Protein AF-A0A117M1Q5-F1 (afdb_monomer)

Radius of gyration: 16.06 Å; Cα contacts (8 Å, |Δi|>4): 52; chains: 1; bounding box: 34×32×47 Å

Nearest PDB structures (foldseek):
  4etr-assembly1_A  TM=4.688E-01  e=6.095E-01  Pseudomonas aeruginosa PAO1
  5vl4-assembly1_A  TM=6.513E-01  e=3.967E+00  Thermoplasma acidophilum
  8g3k-assembly1_B  TM=6.417E-01  e=7.124E+00  synthetic construct
  2ah6-assembly1_A  TM=6.243E-01  e=9.546E+00  Halalkalibacterium halodurans C-125

Sequence (113 aa):
MNAIDYALKLEKDGKAYYAKQAECAKDEQLKKLFEMLAEDEQRHYEIIRGFEDRNYRYKGTYTFKTTRNMFSEMLKDEKCFEIDATNLDAYEHAVEMEKESIKLYLDQARLTL

Solvent-accessible surface area (backbone atoms only — not comparable to full-atom values): 6399 Å² total; per-residue (Å²): 130,55,75,64,60,50,50,45,47,50,25,52,52,49,19,54,50,25,45,51,48,22,74,68,41,88,48,72,66,56,17,53,48,23,46,50,52,19,53,49,25,51,49,51,30,53,54,59,58,31,70,79,42,95,80,58,74,86,76,79,78,63,54,76,58,52,54,51,48,50,52,55,51,54,69,68,43,89,68,71,78,83,75,45,74,70,56,50,53,53,52,55,48,53,54,49,54,52,50,52,52,54,51,51,52,54,54,53,56,63,75,76,109

Mean predicted aligned error: 9.51 Å

Structure (mmCIF, N/CA/C/O backbone):
data_AF-A0A117M1Q5-F1
#
_entry.id   AF-A0A117M1Q5-F1
#
loop_
_atom_site.group_PDB
_atom_site.id
_atom_site.type_symbol
_atom_site.label_atom_id
_atom_site.label_alt_id
_atom_site.label_comp_id
_atom_site.label_asym_id
_atom_site.label_entity_id
_atom_site.label_seq_id
_atom_site.pdbx_PDB_ins_code
_atom_site.Cartn_x
_atom_site.Cartn_y
_atom_site.Cartn_z
_atom_site.occupancy
_atom_site.B_iso_or_equiv
_atom_site.auth_seq_id
_atom_site.auth_comp_id
_atom_site.auth_asym_id
_atom_site.auth_atom_id
_atom_site.pdbx_PDB_model_num
ATOM 1 N N . MET A 1 1 ? 11.838 -15.164 -12.707 1.00 60.19 1 MET A N 1
ATOM 2 C CA . MET A 1 1 ? 11.024 -14.051 -12.191 1.00 60.19 1 MET A CA 1
ATOM 3 C C . MET A 1 1 ? 11.816 -12.790 -12.460 1.00 60.19 1 MET A C 1
ATOM 5 O O . MET A 1 1 ? 12.962 -12.730 -12.025 1.00 60.19 1 MET A O 1
ATOM 9 N N . ASN A 1 2 ? 11.296 -11.891 -13.291 1.00 76.31 2 ASN A N 1
ATOM 10 C CA . ASN A 1 2 ? 11.944 -10.607 -13.566 1.00 76.31 2 ASN A CA 1
ATOM 11 C C . ASN A 1 2 ? 11.566 -9.577 -12.473 1.00 76.31 2 ASN A C 1
ATOM 13 O O . ASN A 1 2 ? 10.764 -9.879 -11.586 1.00 76.31 2 ASN A O 1
ATOM 17 N N . ALA A 1 3 ? 12.156 -8.380 -12.509 1.00 74.38 3 ALA A N 1
ATOM 18 C CA . ALA A 1 3 ? 11.893 -7.342 -11.506 1.00 74.38 3 ALA A CA 1
ATOM 19 C C . ALA A 1 3 ? 10.415 -6.893 -11.471 1.00 74.38 3 ALA A C 1
ATOM 21 O O . ALA A 1 3 ? 9.893 -6.615 -10.395 1.00 74.38 3 ALA A O 1
ATOM 22 N N . ILE A 1 4 ? 9.731 -6.888 -12.621 1.00 78.50 4 ILE A N 1
ATOM 23 C CA . ILE A 1 4 ? 8.306 -6.545 -12.735 1.00 78.50 4 ILE A CA 1
ATOM 24 C C . ILE A 1 4 ? 7.434 -7.634 -12.101 1.00 78.50 4 ILE A C 1
ATOM 26 O O . ILE A 1 4 ? 6.581 -7.317 -11.280 1.00 78.50 4 ILE A O 1
ATOM 30 N N . ASP A 1 5 ? 7.691 -8.914 -12.387 1.00 79.88 5 ASP A N 1
ATOM 31 C CA . ASP A 1 5 ? 6.969 -10.043 -11.785 1.00 79.88 5 ASP A CA 1
ATOM 32 C C . ASP A 1 5 ? 7.070 -10.022 -10.252 1.00 79.88 5 ASP A C 1
ATOM 34 O O . ASP A 1 5 ? 6.106 -10.331 -9.549 1.00 79.88 5 ASP A O 1
ATOM 38 N N . TYR A 1 6 ? 8.258 -9.689 -9.734 1.00 79.94 6 TYR A N 1
ATOM 39 C CA . TYR A 1 6 ? 8.497 -9.583 -8.298 1.00 79.94 6 TYR A CA 1
ATOM 40 C C . TYR A 1 6 ? 7.716 -8.412 -7.697 1.00 79.94 6 TYR A C 1
ATOM 42 O O . TYR A 1 6 ? 7.023 -8.598 -6.702 1.00 79.94 6 TYR A O 1
ATOM 50 N N . ALA A 1 7 ? 7.779 -7.236 -8.324 1.00 80.06 7 ALA A N 1
ATOM 51 C CA . ALA A 1 7 ? 7.065 -6.048 -7.871 1.00 80.06 7 ALA A CA 1
ATOM 52 C C . ALA A 1 7 ? 5.538 -6.252 -7.901 1.00 80.06 7 ALA A C 1
ATOM 54 O O . ALA A 1 7 ? 4.859 -5.984 -6.920 1.00 80.06 7 ALA A O 1
ATOM 55 N N . LEU A 1 8 ? 4.994 -6.856 -8.963 1.00 86.56 8 LEU A N 1
ATOM 56 C CA . LEU A 1 8 ? 3.575 -7.228 -9.040 1.00 86.56 8 LEU A CA 1
ATOM 57 C C . LEU A 1 8 ? 3.157 -8.192 -7.928 1.00 86.56 8 LEU A C 1
ATOM 59 O O . LEU A 1 8 ? 2.040 -8.113 -7.417 1.00 86.56 8 LEU A O 1
ATOM 63 N N . LYS A 1 9 ? 4.026 -9.140 -7.571 1.00 86.88 9 LYS A N 1
ATOM 64 C CA . LYS A 1 9 ? 3.752 -10.044 -6.458 1.00 86.88 9 LYS A CA 1
ATOM 65 C C . LYS A 1 9 ? 3.777 -9.300 -5.122 1.00 86.88 9 LYS A C 1
ATOM 67 O O . LYS A 1 9 ? 2.875 -9.526 -4.324 1.00 86.88 9 LYS A O 1
ATOM 72 N N . LEU A 1 10 ? 4.756 -8.419 -4.918 1.00 85.06 10 LEU A N 1
ATOM 73 C CA . LEU A 1 10 ? 4.892 -7.618 -3.703 1.00 85.06 10 LEU A CA 1
ATOM 74 C C . LEU A 1 10 ? 3.619 -6.810 -3.428 1.00 85.06 10 LEU A C 1
ATOM 76 O O . LEU A 1 10 ? 3.027 -6.987 -2.371 1.00 85.06 10 LEU A O 1
ATOM 80 N N . GLU A 1 11 ? 3.128 -6.052 -4.412 1.00 91.06 11 GLU A N 1
ATOM 81 C CA . GLU A 1 11 ? 1.902 -5.248 -4.259 1.00 91.06 11 GLU A CA 1
ATOM 82 C C . GLU A 1 11 ? 0.655 -6.115 -4.004 1.00 91.06 11 GLU A C 1
ATOM 84 O O . GLU A 1 11 ? -0.273 -5.759 -3.276 1.00 91.06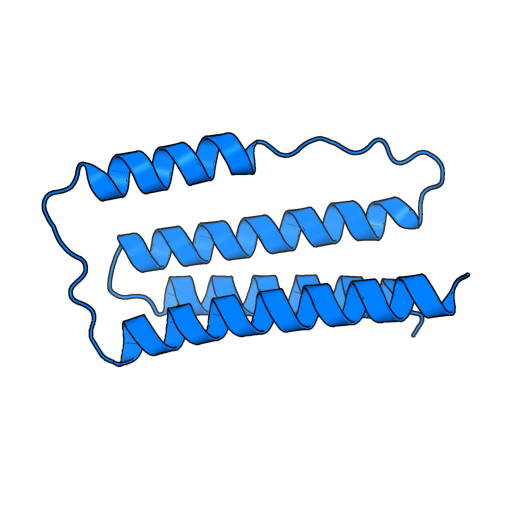 11 GLU A O 1
ATOM 89 N N . LYS A 1 12 ? 0.600 -7.311 -4.604 1.00 92.75 12 LYS A N 1
ATOM 90 C CA . LYS A 1 12 ? -0.514 -8.239 -4.375 1.00 92.75 12 LYS A CA 1
ATOM 91 C C . LYS A 1 12 ? -0.503 -8.786 -2.945 1.00 92.75 12 LYS A C 1
ATOM 93 O O . LYS A 1 12 ? -1.569 -8.921 -2.337 1.00 92.75 12 LYS A O 1
ATOM 98 N N . ASP A 1 13 ? 0.679 -9.120 -2.439 1.00 88.50 13 ASP A N 1
ATOM 99 C CA . ASP A 1 13 ? 0.871 -9.623 -1.082 1.00 88.50 13 ASP A CA 1
ATOM 100 C C . ASP A 1 13 ? 0.625 -8.496 -0.053 1.00 88.50 13 ASP A C 1
ATOM 102 O O . ASP A 1 13 ? -0.076 -8.727 0.935 1.00 88.50 13 ASP A O 1
ATOM 106 N N . GLY A 1 14 ? 1.077 -7.265 -0.331 1.00 84.56 14 GLY A N 1
ATOM 107 C CA . GLY A 1 14 ? 0.817 -6.060 0.469 1.00 84.56 14 GLY A CA 1
ATOM 108 C C . GLY A 1 14 ? -0.672 -5.727 0.573 1.00 84.56 14 GLY A C 1
ATOM 109 O O . GLY A 1 14 ? -1.210 -5.587 1.676 1.00 84.56 14 GLY A O 1
ATOM 110 N N . LYS A 1 15 ? -1.401 -5.750 -0.552 1.00 93.12 15 LYS A N 1
ATOM 111 C CA . LYS A 1 15 ? -2.867 -5.609 -0.553 1.00 93.12 15 LYS A CA 1
ATOM 112 C C . LYS A 1 15 ? -3.550 -6.638 0.348 1.00 93.12 15 LYS A C 1
ATOM 114 O O . LYS A 1 15 ? -4.444 -6.291 1.120 1.00 93.12 15 LYS A O 1
ATOM 119 N N . ALA A 1 16 ? -3.179 -7.912 0.214 1.00 91.38 16 ALA A N 1
ATOM 120 C CA . ALA A 1 16 ? -3.780 -8.985 1.001 1.00 91.38 16 ALA A CA 1
ATOM 121 C C . ALA A 1 16 ? -3.471 -8.829 2.496 1.00 91.38 16 ALA A C 1
ATOM 123 O O . ALA A 1 16 ? -4.338 -9.080 3.335 1.00 91.38 16 ALA A O 1
ATOM 124 N N . TYR A 1 17 ? -2.257 -8.384 2.823 1.00 88.00 17 TYR A N 1
ATOM 125 C CA . TYR A 1 17 ? -1.857 -8.069 4.186 1.00 88.00 17 TYR A CA 1
ATOM 126 C C . TYR A 1 17 ? -2.739 -6.970 4.786 1.00 88.00 17 TYR A C 1
ATOM 128 O O . TYR A 1 17 ? -3.380 -7.209 5.810 1.00 88.00 17 TYR A O 1
ATOM 136 N N . TYR A 1 18 ? -2.849 -5.808 4.138 1.00 86.25 18 TYR A N 1
ATOM 137 C CA . TYR A 1 18 ? -3.650 -4.702 4.666 1.00 86.25 18 TYR A CA 1
ATOM 138 C C . TYR A 1 18 ? -5.146 -5.025 4.720 1.00 86.25 18 TYR A C 1
ATOM 140 O O . TYR A 1 18 ? -5.793 -4.704 5.713 1.00 86.25 18 TYR A O 1
ATOM 148 N N . ALA A 1 19 ? -5.694 -5.752 3.740 1.00 90.56 19 ALA A N 1
ATOM 149 C CA . ALA A 1 19 ? -7.081 -6.221 3.804 1.00 90.56 19 ALA A CA 1
ATOM 150 C C . ALA A 1 19 ? -7.332 -7.094 5.049 1.00 90.56 19 ALA A C 1
ATOM 152 O O . ALA A 1 19 ? -8.325 -6.913 5.750 1.00 90.56 19 ALA A O 1
ATOM 153 N N . LYS A 1 20 ? -6.391 -7.984 5.384 1.00 88.50 20 LYS A N 1
ATOM 154 C CA . LYS A 1 20 ? -6.472 -8.797 6.603 1.00 88.50 20 LYS A CA 1
ATOM 155 C C . LYS A 1 20 ? -6.353 -7.952 7.876 1.00 88.50 20 LYS A C 1
ATOM 157 O O . LYS A 1 20 ? -7.060 -8.217 8.843 1.00 88.50 20 LYS A O 1
ATOM 162 N N . GLN A 1 21 ? -5.486 -6.936 7.892 1.00 85.06 21 GLN A N 1
ATOM 163 C CA . GLN A 1 21 ? -5.383 -6.024 9.038 1.00 85.06 21 GLN A CA 1
ATOM 164 C C . GLN A 1 21 ? -6.674 -5.218 9.238 1.00 85.06 21 GLN A C 1
ATOM 166 O O . GLN A 1 21 ? -7.116 -5.059 10.374 1.00 85.06 21 GLN A O 1
ATOM 171 N N . ALA A 1 22 ? -7.333 -4.795 8.154 1.00 88.06 22 ALA A N 1
ATOM 172 C CA . ALA A 1 22 ? -8.640 -4.146 8.217 1.00 88.06 22 ALA A CA 1
ATOM 173 C C . ALA A 1 22 ? -9.715 -5.056 8.836 1.00 88.06 22 ALA A C 1
ATOM 175 O O . ALA A 1 22 ? -10.499 -4.607 9.668 1.00 88.06 22 ALA A O 1
ATOM 176 N N . GLU A 1 23 ? -9.732 -6.344 8.479 1.00 89.50 23 GLU A N 1
ATOM 177 C CA . GLU A 1 23 ? -10.653 -7.330 9.065 1.00 89.50 23 GLU A CA 1
ATOM 178 C C . GLU A 1 23 ? -10.396 -7.572 10.563 1.00 89.50 23 GLU A C 1
ATOM 180 O O . GLU A 1 23 ? -11.331 -7.846 11.316 1.00 89.50 23 GLU A O 1
ATOM 185 N N . CYS A 1 24 ? -9.138 -7.484 11.006 1.00 84.31 24 CYS A N 1
ATOM 186 C CA . CYS A 1 24 ? -8.753 -7.674 12.406 1.00 84.31 24 CYS A CA 1
ATOM 187 C C . CYS A 1 24 ? -8.885 -6.405 13.266 1.00 84.31 24 CYS A C 1
ATOM 189 O O . CYS A 1 24 ? -8.900 -6.509 14.498 1.00 84.31 24 CYS A O 1
ATOM 191 N N . ALA A 1 25 ? -8.969 -5.225 12.650 1.00 82.44 25 ALA A N 1
ATOM 192 C CA . ALA A 1 25 ? -9.049 -3.954 13.353 1.00 82.44 25 ALA A CA 1
ATOM 193 C C . ALA A 1 25 ? -10.393 -3.805 14.083 1.00 82.44 25 ALA A C 1
ATOM 195 O O . ALA A 1 25 ? -11.468 -3.904 13.494 1.00 82.44 25 ALA A O 1
ATOM 196 N N . LYS A 1 26 ? -10.324 -3.546 15.393 1.00 82.25 26 LYS A N 1
ATOM 197 C CA . LYS A 1 26 ? -11.503 -3.248 16.227 1.00 82.25 26 LYS A CA 1
ATOM 198 C C . LYS A 1 26 ? -11.890 -1.773 16.189 1.00 82.25 26 LYS A C 1
ATOM 200 O O . LYS A 1 26 ? -13.036 -1.438 16.468 1.00 82.25 26 LYS A O 1
ATOM 205 N N . ASP A 1 27 ? -10.921 -0.914 15.893 1.00 81.94 27 ASP A N 1
ATOM 206 C CA . ASP A 1 27 ? -11.125 0.516 15.737 1.00 81.94 27 ASP A CA 1
ATOM 207 C C . ASP A 1 27 ? -11.521 0.827 14.286 1.00 81.94 27 ASP A C 1
ATOM 209 O O . ASP A 1 27 ? -10.831 0.445 13.337 1.00 81.94 27 ASP A O 1
ATOM 213 N N . GLU A 1 28 ? -12.649 1.515 14.115 1.00 80.44 28 GLU A N 1
ATOM 214 C CA . GLU A 1 28 ? -13.205 1.848 12.797 1.00 80.44 28 GLU A CA 1
ATOM 215 C C . GLU A 1 28 ? -12.284 2.769 11.981 1.00 80.44 28 GLU A C 1
ATOM 217 O O . GLU A 1 28 ? -12.280 2.715 10.750 1.00 80.44 28 GLU A O 1
ATOM 222 N N . G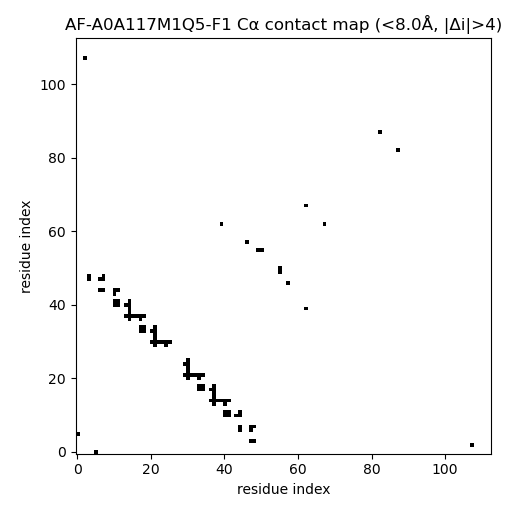LN A 1 29 ? -11.472 3.603 12.636 1.00 75.12 29 GLN A N 1
ATOM 223 C CA . GLN A 1 29 ? -10.537 4.488 11.946 1.00 75.12 29 GLN A CA 1
ATOM 224 C C . GLN A 1 29 ? -9.315 3.707 11.442 1.00 75.12 29 GLN A C 1
ATOM 226 O O . GLN A 1 29 ? -8.891 3.920 10.304 1.00 75.12 29 GLN A O 1
ATOM 231 N N . LEU A 1 30 ? -8.793 2.761 12.233 1.00 77.12 30 LEU A N 1
ATOM 232 C CA . LEU A 1 30 ? -7.737 1.836 11.797 1.00 77.12 30 LEU A CA 1
ATOM 233 C C . LEU A 1 30 ? -8.190 0.933 10.662 1.00 77.12 30 LEU A C 1
ATOM 235 O O . LEU A 1 30 ? -7.464 0.755 9.686 1.00 77.12 30 LEU A O 1
ATOM 239 N N . LYS A 1 31 ? -9.410 0.406 10.756 1.00 85.44 31 LYS A N 1
ATOM 240 C CA . LYS A 1 31 ? -10.007 -0.366 9.672 1.00 85.44 31 LYS A CA 1
ATOM 241 C C . LYS A 1 31 ? -10.027 0.441 8.375 1.00 85.44 31 LYS A C 1
ATOM 243 O O . LYS A 1 31 ? -9.501 -0.019 7.365 1.00 85.44 31 LYS A O 1
ATOM 248 N N . LYS A 1 32 ? -10.539 1.675 8.426 1.00 82.94 32 LYS A N 1
ATOM 249 C CA . LYS A 1 32 ? -10.601 2.575 7.266 1.00 82.94 32 LYS A CA 1
ATOM 250 C C . LYS A 1 32 ? -9.215 2.921 6.710 1.00 82.94 32 LYS A C 1
ATOM 252 O O . LYS A 1 32 ? -9.055 3.068 5.500 1.00 82.94 32 LYS A O 1
ATOM 257 N N . LEU A 1 33 ? -8.208 3.050 7.573 1.00 80.94 33 LEU A N 1
ATOM 258 C CA . LEU A 1 33 ? -6.824 3.251 7.150 1.00 80.94 33 LEU A CA 1
ATOM 259 C C . LEU A 1 33 ? -6.279 2.034 6.396 1.00 80.94 33 LEU A C 1
ATOM 261 O O . LEU A 1 33 ? -5.726 2.199 5.313 1.00 80.94 33 LEU A O 1
ATOM 265 N N . PHE A 1 34 ? -6.427 0.827 6.941 1.00 85.19 34 PHE A N 1
ATOM 266 C CA . PHE A 1 34 ? -5.941 -0.386 6.284 1.00 85.19 34 PHE A CA 1
ATOM 267 C C . PHE A 1 34 ? -6.689 -0.683 4.980 1.00 85.19 34 PHE A C 1
ATOM 269 O O . PHE A 1 34 ? -6.067 -1.113 4.012 1.00 85.19 34 PHE A O 1
ATOM 276 N N . GLU A 1 35 ? -7.992 -0.397 4.911 1.00 88.12 35 GLU A N 1
ATOM 277 C CA . GLU A 1 35 ? -8.754 -0.450 3.656 1.00 88.12 35 GLU A CA 1
ATOM 278 C C . GLU A 1 35 ? -8.158 0.499 2.609 1.00 88.12 35 GLU A C 1
ATOM 280 O O . GLU A 1 35 ? -7.932 0.088 1.471 1.00 88.12 35 GLU A O 1
ATOM 285 N N . MET A 1 36 ? -7.817 1.732 3.002 1.00 85.56 36 MET A N 1
ATOM 286 C CA . MET A 1 36 ? -7.145 2.679 2.110 1.00 85.56 36 MET A CA 1
ATOM 287 C C . MET A 1 36 ? -5.780 2.155 1.648 1.00 85.56 36 MET A C 1
ATOM 289 O O . MET A 1 36 ? -5.505 2.173 0.454 1.00 85.56 36 MET A O 1
ATOM 293 N N . 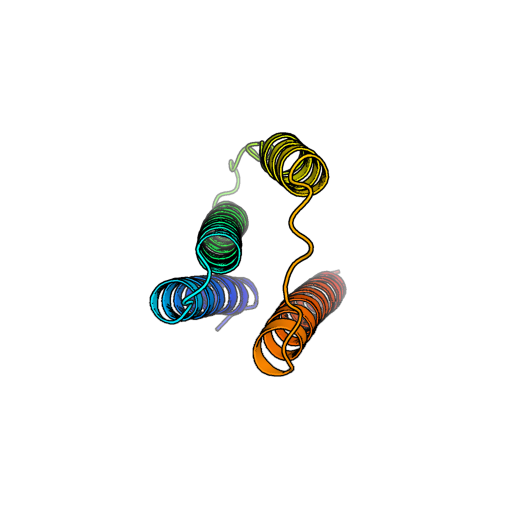LEU A 1 37 ? -4.943 1.646 2.556 1.00 83.25 37 LEU A N 1
ATOM 294 C CA . LEU A 1 37 ? -3.631 1.093 2.195 1.00 83.25 37 LEU A CA 1
ATOM 295 C C . LEU A 1 37 ? -3.764 -0.096 1.226 1.00 83.25 37 LEU A C 1
ATOM 297 O O . LEU A 1 37 ? -3.039 -0.177 0.240 1.00 83.25 37 LEU A O 1
ATOM 301 N N . ALA A 1 38 ? -4.751 -0.975 1.418 1.00 86.75 38 ALA A N 1
ATOM 302 C CA . ALA A 1 38 ? -5.023 -2.067 0.482 1.00 86.75 38 ALA A CA 1
ATOM 303 C C . ALA A 1 38 ? -5.464 -1.572 -0.915 1.00 86.75 38 ALA A C 1
ATOM 305 O O . ALA A 1 38 ? -5.145 -2.194 -1.935 1.00 86.75 38 ALA A O 1
ATOM 306 N N . GLU A 1 39 ? -6.211 -0.466 -0.985 1.00 88.94 39 GLU A N 1
ATOM 307 C CA . GLU A 1 39 ? -6.561 0.190 -2.250 1.00 88.94 39 GLU A CA 1
ATOM 308 C C . GLU A 1 39 ? -5.348 0.849 -2.925 1.00 88.94 39 GLU A C 1
ATOM 310 O O . GLU A 1 39 ? -5.261 0.859 -4.156 1.00 88.94 39 GLU A O 1
ATOM 315 N N . ASP A 1 40 ? -4.404 1.381 -2.151 1.00 85.00 40 ASP A N 1
ATOM 316 C CA . ASP A 1 40 ? -3.152 1.961 -2.643 1.00 85.00 40 ASP A CA 1
ATOM 317 C C . ASP A 1 40 ? -2.270 0.912 -3.329 1.00 85.00 40 ASP A C 1
ATOM 319 O O . ASP A 1 40 ? -1.912 1.096 -4.496 1.00 85.00 40 ASP A O 1
ATOM 323 N N . GLU A 1 41 ? -2.053 -0.231 -2.679 1.00 88.69 41 GLU A N 1
ATOM 324 C CA . GLU A 1 41 ? -1.323 -1.385 -3.227 1.00 88.69 41 GLU A CA 1
ATOM 325 C C . GLU A 1 41 ? -1.956 -1.899 -4.534 1.00 88.69 41 GLU A C 1
ATOM 327 O O . GLU A 1 41 ? -1.278 -2.187 -5.524 1.00 88.69 41 GLU A O 1
ATOM 332 N N . GLN A 1 42 ? -3.295 -1.938 -4.613 1.00 91.44 42 GLN A N 1
ATOM 333 C CA . GLN A 1 42 ? -3.985 -2.285 -5.864 1.00 91.44 42 GLN A CA 1
ATOM 334 C C . GLN A 1 42 ? -3.639 -1.310 -7.000 1.00 91.44 42 GLN A C 1
ATOM 336 O O . GLN A 1 42 ? -3.487 -1.720 -8.154 1.00 91.44 42 GLN A O 1
ATOM 341 N N . ARG A 1 43 ? -3.527 -0.015 -6.697 1.00 84.62 43 ARG A N 1
ATOM 342 C CA . ARG A 1 43 ? -3.190 1.003 -7.698 1.00 84.62 43 ARG A CA 1
ATOM 343 C C . ARG A 1 43 ? -1.730 0.915 -8.119 1.00 84.62 43 ARG A C 1
ATOM 345 O O . ARG A 1 43 ? -1.445 1.057 -9.308 1.00 84.62 43 ARG A O 1
ATOM 352 N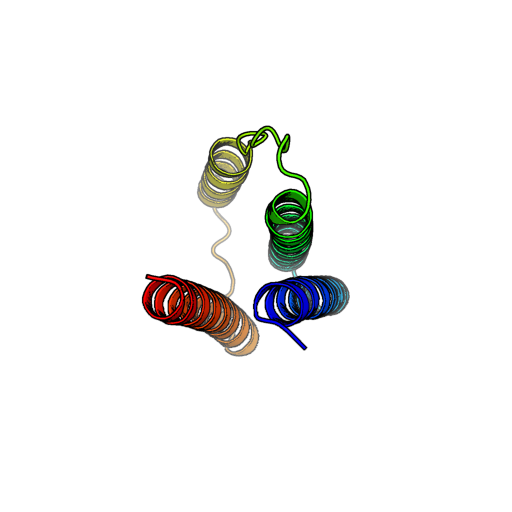 N . HIS A 1 44 ? -0.816 0.665 -7.185 1.00 86.38 44 HIS A N 1
ATOM 353 C CA . HIS A 1 44 ? 0.588 0.410 -7.503 1.00 86.38 44 HIS A CA 1
ATOM 354 C C . HIS A 1 44 ? 0.732 -0.806 -8.423 1.00 86.38 44 HIS A C 1
ATOM 356 O O . HIS A 1 44 ? 1.376 -0.701 -9.468 1.00 86.38 44 HIS A O 1
ATOM 362 N N . TYR A 1 45 ? 0.033 -1.906 -8.122 1.00 89.69 45 TYR A N 1
ATOM 363 C CA . TYR A 1 45 ? -0.024 -3.088 -8.983 1.00 89.69 45 TYR A CA 1
ATOM 364 C C . TYR A 1 45 ? -0.447 -2.737 -10.417 1.00 89.69 45 TYR A C 1
ATOM 366 O O . TYR A 1 45 ? 0.185 -3.165 -11.382 1.00 89.69 45 TYR A O 1
ATOM 374 N N . GLU A 1 46 ? -1.503 -1.936 -10.582 1.00 87.56 46 GLU A N 1
ATOM 375 C CA . GLU A 1 46 ? -1.987 -1.510 -11.901 1.00 87.56 46 GLU A CA 1
ATOM 376 C C . GLU A 1 46 ? -0.974 -0.641 -12.655 1.00 87.56 46 GLU A C 1
ATOM 378 O O . GLU A 1 46 ? -0.808 -0.812 -13.864 1.00 87.56 46 GLU A O 1
ATOM 383 N N . ILE A 1 47 ? -0.267 0.252 -11.953 1.00 83.81 47 ILE A N 1
ATOM 384 C CA . ILE A 1 47 ? 0.815 1.061 -12.528 1.00 83.81 47 ILE A CA 1
ATOM 385 C C . ILE A 1 47 ? 1.960 0.168 -13.007 1.00 83.81 47 ILE A C 1
ATOM 387 O O . ILE A 1 47 ? 2.390 0.300 -14.152 1.00 83.81 47 ILE A O 1
ATOM 391 N N . ILE A 1 48 ? 2.420 -0.751 -12.156 1.00 83.31 48 ILE A N 1
ATOM 392 C CA . ILE A 1 48 ? 3.541 -1.645 -12.459 1.00 83.31 48 ILE A CA 1
ATOM 393 C C . ILE A 1 48 ? 3.185 -2.568 -13.623 1.00 83.31 48 ILE A C 1
ATOM 395 O O . ILE A 1 48 ? 3.982 -2.732 -14.545 1.00 83.31 48 ILE A O 1
ATOM 399 N N . ARG A 1 49 ? 1.961 -3.106 -13.641 1.00 85.81 49 ARG A N 1
ATOM 400 C CA . ARG A 1 49 ? 1.457 -3.925 -14.752 1.00 85.81 49 ARG A CA 1
ATOM 401 C C . ARG A 1 49 ? 1.399 -3.123 -16.046 1.00 85.81 49 ARG A C 1
ATOM 403 O O . ARG A 1 49 ? 1.677 -3.647 -17.119 1.00 85.81 49 ARG A O 1
ATOM 410 N N . GLY A 1 50 ? 1.067 -1.840 -15.939 1.00 83.06 50 GLY A N 1
ATOM 411 C CA . GLY A 1 50 ? 1.107 -0.895 -17.043 1.00 83.06 50 GLY A CA 1
ATOM 412 C C . GLY A 1 50 ? 2.480 -0.790 -17.708 1.00 83.06 50 GLY A C 1
ATOM 413 O O . GLY A 1 50 ? 2.536 -0.576 -18.911 1.00 83.06 50 GLY A O 1
ATOM 414 N N . PHE A 1 51 ? 3.588 -1.007 -16.993 1.00 74.44 51 PHE A N 1
ATOM 415 C CA . PHE A 1 51 ? 4.926 -0.961 -17.597 1.00 74.44 51 PHE A CA 1
ATOM 416 C C . PHE A 1 51 ? 5.201 -2.098 -18.594 1.00 74.44 51 PHE A C 1
ATOM 418 O O . PHE A 1 51 ? 6.105 -1.967 -19.419 1.00 74.44 51 PHE A O 1
ATOM 425 N N . GLU A 1 52 ? 4.415 -3.179 -18.579 1.00 71.88 52 GLU A N 1
ATOM 426 C CA . GLU A 1 52 ? 4.469 -4.217 -19.619 1.0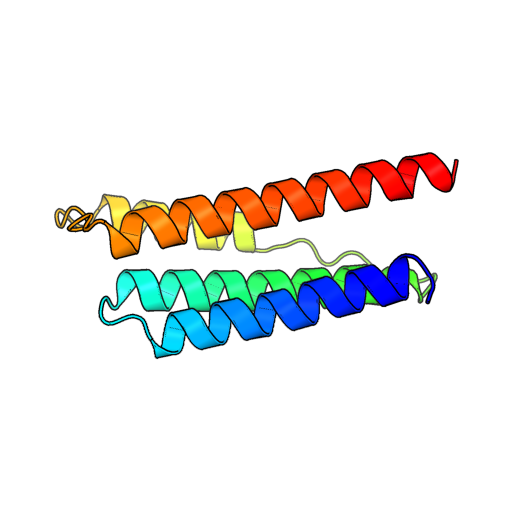0 71.88 52 GLU A CA 1
ATOM 427 C C . GLU A 1 52 ? 3.842 -3.746 -20.945 1.00 71.88 52 GLU A C 1
ATOM 429 O O . GLU A 1 52 ? 4.172 -4.266 -22.015 1.00 71.88 52 GLU A O 1
ATOM 434 N N . ASP A 1 53 ? 2.970 -2.733 -20.896 1.00 67.88 53 ASP A N 1
ATOM 435 C CA . ASP A 1 53 ? 2.309 -2.138 -22.054 1.00 67.88 53 ASP A CA 1
ATOM 436 C C . ASP A 1 53 ? 2.987 -0.813 -22.441 1.00 67.88 53 ASP A C 1
ATOM 438 O O . ASP A 1 53 ? 2.920 0.195 -21.736 1.00 67.88 53 ASP A O 1
ATOM 442 N N . ARG A 1 54 ? 3.623 -0.775 -23.620 1.00 58.72 54 ARG A N 1
ATOM 443 C CA . ARG A 1 54 ? 4.364 0.409 -24.103 1.00 58.72 54 ARG A CA 1
ATOM 444 C C . ARG A 1 54 ? 3.492 1.662 -24.279 1.00 58.72 54 ARG A C 1
ATOM 446 O O . ARG A 1 54 ? 4.040 2.743 -24.471 1.00 58.72 54 ARG A O 1
ATOM 453 N N . ASN A 1 55 ? 2.164 1.525 -24.232 1.00 58.81 55 ASN A N 1
ATOM 454 C CA . ASN A 1 55 ? 1.193 2.615 -24.363 1.00 58.81 55 ASN A CA 1
ATOM 455 C C . ASN A 1 55 ? 0.489 2.990 -23.045 1.00 58.81 55 ASN A C 1
ATOM 457 O O . ASN A 1 55 ? -0.520 3.707 -23.074 1.00 58.81 55 ASN A O 1
ATOM 461 N N . TYR A 1 56 ? 0.981 2.537 -21.888 1.00 61.47 56 TYR A N 1
ATOM 462 C CA . TYR A 1 56 ? 0.349 2.851 -20.610 1.00 61.47 56 TYR A CA 1
ATOM 463 C C . TYR A 1 56 ? 0.369 4.354 -20.302 1.00 61.47 56 TYR A C 1
ATOM 465 O O . TYR A 1 56 ? 1.414 4.986 -20.137 1.00 61.47 56 TYR A O 1
ATOM 473 N N . ARG A 1 57 ? -0.825 4.946 -20.200 1.00 59.28 57 ARG A N 1
ATOM 474 C CA . ARG A 1 57 ? -1.008 6.331 -19.756 1.00 59.28 57 ARG A CA 1
ATOM 475 C C . ARG A 1 57 ? -1.160 6.334 -18.246 1.00 59.28 57 ARG A C 1
ATOM 477 O O . ARG A 1 57 ? -2.187 5.883 -17.741 1.00 59.28 57 ARG A O 1
ATOM 484 N N . TYR A 1 58 ? -0.170 6.892 -17.551 1.00 58.53 58 TYR A N 1
ATOM 485 C CA . TYR A 1 58 ? -0.239 7.120 -16.111 1.00 58.53 58 TYR A CA 1
ATOM 486 C C . TYR A 1 58 ? -1.535 7.860 -15.757 1.00 58.53 58 TYR A C 1
ATOM 488 O O . TYR A 1 58 ? -1.738 9.020 -16.131 1.00 58.53 58 TYR A O 1
ATOM 496 N N . LYS A 1 59 ? -2.437 7.172 -15.057 1.00 60.03 59 LYS A N 1
ATOM 497 C CA . LYS A 1 59 ? -3.612 7.792 -14.453 1.00 60.03 59 LYS A CA 1
ATOM 498 C C . LYS A 1 59 ? -3.155 8.362 -13.117 1.00 60.03 59 LYS A C 1
ATOM 500 O O . LYS A 1 59 ? -2.871 7.609 -12.192 1.00 60.03 59 LYS A O 1
ATOM 505 N N . GLY A 1 60 ? -3.022 9.688 -13.052 1.00 50.12 60 GLY A N 1
ATOM 506 C CA . GLY A 1 60 ? -2.675 10.388 -11.817 1.00 50.12 60 GLY A CA 1
ATOM 507 C C . GLY A 1 60 ? -3.581 9.978 -10.658 1.00 50.12 60 GLY A C 1
ATOM 508 O O . GLY A 1 60 ? -4.743 9.618 -10.855 1.00 50.12 60 GLY A O 1
ATOM 509 N N . THR A 1 61 ? -3.038 10.013 -9.447 1.00 50.34 61 THR A N 1
ATOM 510 C CA . THR A 1 61 ? -3.750 9.540 -8.261 1.00 50.34 61 THR A CA 1
ATOM 511 C C . THR A 1 61 ? -4.630 10.649 -7.676 1.00 50.34 61 THR A C 1
ATOM 513 O O . THR A 1 61 ? -4.243 11.819 -7.626 1.00 50.34 61 THR A O 1
ATOM 516 N N . TYR A 1 62 ? -5.828 10.288 -7.209 1.00 52.56 62 TYR A N 1
ATOM 517 C CA . TYR A 1 62 ? -6.640 11.159 -6.346 1.00 52.56 62 TYR A CA 1
ATOM 518 C C . TYR A 1 62 ? -6.284 11.004 -4.863 1.00 52.56 62 TYR A C 1
ATOM 520 O O . TYR A 1 62 ? -6.734 11.801 -4.042 1.00 52.56 62 TYR A O 1
ATOM 528 N N . THR A 1 63 ? -5.434 10.032 -4.530 1.00 48.81 63 THR A N 1
ATOM 529 C CA . THR A 1 63 ? -4.954 9.693 -3.186 1.00 48.81 63 THR A CA 1
ATOM 530 C C . THR A 1 63 ? -4.524 10.924 -2.423 1.00 48.81 63 THR A C 1
ATOM 532 O O . THR A 1 63 ? -5.042 11.203 -1.358 1.00 48.81 63 THR A O 1
ATOM 535 N N . PHE A 1 64 ? -3.694 11.780 -3.018 1.00 48.66 64 PHE A N 1
ATOM 536 C CA . PHE A 1 64 ? -3.196 12.961 -2.315 1.00 48.66 64 PHE A CA 1
ATOM 537 C C . PHE A 1 64 ? -4.300 13.954 -1.895 1.00 48.66 64 PHE A C 1
ATOM 539 O O . PHE A 1 64 ? -4.109 14.717 -0.948 1.00 48.66 64 PHE A O 1
ATOM 546 N N . LYS A 1 65 ? -5.456 13.961 -2.577 1.00 50.12 65 LYS A N 1
ATOM 547 C CA . LYS A 1 65 ? -6.652 14.712 -2.158 1.00 50.12 65 LYS A CA 1
ATOM 548 C C . LYS A 1 65 ? -7.465 13.935 -1.122 1.00 50.12 65 LYS A C 1
ATOM 550 O O . LYS A 1 65 ? -7.867 14.527 -0.125 1.00 50.12 65 LYS A O 1
ATOM 555 N N . THR A 1 66 ? -7.686 12.639 -1.337 1.00 52.44 66 THR A N 1
ATOM 556 C CA . THR A 1 66 ? -8.489 11.786 -0.448 1.00 52.44 66 THR A CA 1
ATOM 557 C C . THR A 1 66 ? -7.812 11.566 0.907 1.00 52.44 66 THR A C 1
ATOM 559 O O . THR A 1 66 ? -8.433 11.813 1.934 1.00 52.44 66 THR A O 1
ATOM 562 N N . THR A 1 67 ? -6.523 11.221 0.937 1.00 52.31 67 THR A N 1
ATOM 563 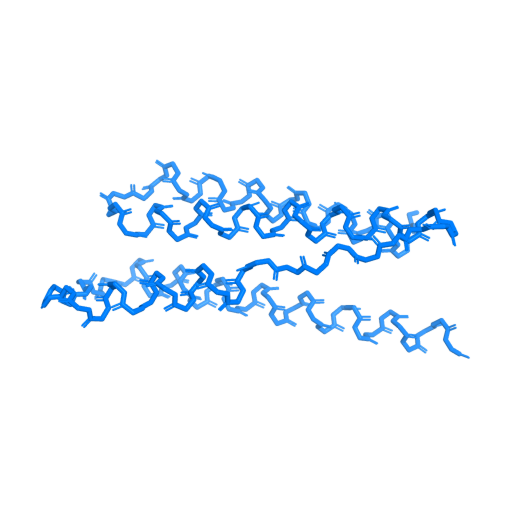C CA . THR A 1 67 ? -5.726 11.034 2.158 1.00 52.31 67 THR A CA 1
ATOM 564 C C . THR A 1 67 ? -5.600 12.343 2.938 1.00 52.31 67 THR A C 1
ATOM 566 O O . THR A 1 67 ? -5.771 12.358 4.151 1.00 52.31 67 THR A O 1
ATOM 569 N N . ARG A 1 68 ? -5.393 13.482 2.254 1.00 50.09 68 ARG A N 1
ATOM 570 C CA . ARG A 1 68 ? -5.352 14.803 2.908 1.00 50.09 68 ARG A CA 1
ATOM 571 C C . ARG A 1 68 ? -6.701 15.174 3.524 1.00 50.09 68 ARG A C 1
ATOM 573 O O . ARG A 1 68 ? -6.720 15.716 4.626 1.00 50.09 68 ARG A O 1
ATOM 580 N N . ASN A 1 69 ? -7.809 14.874 2.846 1.00 55.38 69 ASN A N 1
ATOM 581 C CA . ASN A 1 69 ? -9.146 15.069 3.404 1.00 55.38 69 ASN A CA 1
ATOM 582 C C . ASN A 1 69 ? -9.398 14.140 4.594 1.00 55.38 69 ASN A C 1
ATOM 584 O O . ASN A 1 69 ? -9.883 14.620 5.608 1.00 55.38 69 ASN A O 1
ATOM 588 N N . MET A 1 70 ? -8.998 12.868 4.521 1.00 52.56 70 MET A N 1
ATOM 589 C CA . MET A 1 70 ? -9.178 11.931 5.627 1.00 52.56 70 MET A CA 1
ATOM 590 C C . MET A 1 70 ? -8.352 12.330 6.854 1.00 52.56 70 MET A C 1
ATOM 592 O O . MET A 1 70 ? -8.914 12.407 7.935 1.00 52.56 70 MET A O 1
ATOM 596 N N . PHE A 1 71 ? -7.080 12.716 6.699 1.00 52.75 71 PHE A N 1
ATOM 597 C CA . PHE A 1 71 ? -6.298 13.271 7.811 1.00 52.75 71 PHE A CA 1
ATOM 598 C C . PHE A 1 71 ? -6.901 14.570 8.354 1.00 52.75 71 PHE A C 1
ATOM 600 O O . PHE A 1 71 ? -6.909 14.784 9.558 1.00 52.75 71 PHE A O 1
ATOM 607 N N . SER A 1 72 ? -7.442 15.432 7.489 1.00 57.19 72 SER A N 1
ATOM 608 C CA . SER A 1 72 ? -8.107 16.671 7.918 1.00 57.19 72 SER A CA 1
ATOM 609 C C . SER A 1 72 ? -9.430 16.414 8.647 1.00 57.19 72 SER A C 1
ATOM 611 O O . SER A 1 72 ? -9.807 17.208 9.501 1.00 57.19 72 SER A O 1
ATOM 613 N N . GLU A 1 73 ? -10.154 15.345 8.309 1.00 58.25 73 GLU A N 1
ATOM 614 C CA . GLU A 1 73 ? -11.348 14.883 9.027 1.00 58.25 73 GLU A CA 1
ATOM 615 C C . GLU A 1 73 ? -10.972 14.217 10.354 1.00 58.25 73 GLU A C 1
ATOM 617 O O . GLU A 1 73 ? -11.578 14.530 11.372 1.00 58.25 73 GLU A O 1
ATOM 622 N N . MET A 1 74 ? -9.918 13.400 10.372 1.00 52.78 74 MET A N 1
ATOM 623 C CA . MET A 1 74 ? -9.374 12.780 11.585 1.00 52.78 74 MET A CA 1
ATOM 624 C C . MET A 1 74 ? -8.810 13.820 12.563 1.00 52.78 74 MET A C 1
ATOM 626 O O . MET A 1 74 ? -8.947 13.658 13.764 1.00 52.78 74 MET A O 1
ATOM 630 N N . LEU A 1 75 ? -8.236 14.922 12.066 1.00 56.25 75 LEU A N 1
ATOM 631 C CA . LEU A 1 75 ? -7.773 16.052 12.886 1.00 56.25 75 LEU A CA 1
ATOM 632 C C . LEU A 1 75 ? -8.913 16.927 13.433 1.00 56.25 75 LEU A C 1
ATOM 634 O O . LEU A 1 75 ? -8.681 17.719 14.343 1.00 56.25 75 LEU A O 1
ATOM 638 N N . LYS A 1 76 ? -10.117 16.848 12.849 1.00 59.16 76 LYS A N 1
ATOM 639 C CA . LYS A 1 76 ? -11.314 17.562 13.330 1.00 59.16 76 LYS A CA 1
ATOM 640 C C . LYS A 1 76 ? -12.077 16.776 14.390 1.00 59.16 76 LYS A C 1
ATOM 642 O O . LYS A 1 76 ? -12.899 17.366 15.084 1.00 59.16 76 LYS A O 1
ATOM 647 N N . ASP A 1 77 ? -11.842 15.472 14.476 1.00 51.75 77 ASP A N 1
ATOM 648 C CA . ASP A 1 77 ? -12.365 14.642 15.547 1.00 51.75 77 ASP A CA 1
ATOM 649 C C . ASP A 1 77 ? -11.509 14.903 16.801 1.00 51.75 77 ASP A C 1
ATOM 651 O O . ASP A 1 77 ? -10.295 14.723 16.783 1.00 51.75 77 ASP A O 1
ATOM 655 N N . GLU A 1 78 ? -12.113 15.377 17.897 1.00 49.31 78 GLU A N 1
ATOM 656 C CA . GLU A 1 78 ? -11.394 15.613 19.168 1.00 49.31 78 GLU A CA 1
ATOM 657 C C . GLU A 1 78 ? -10.964 14.300 19.846 1.00 49.31 78 GLU A C 1
ATOM 659 O O . GLU A 1 78 ? -10.270 14.303 20.867 1.00 49.31 78 GLU A O 1
ATOM 664 N N . LYS A 1 79 ? -11.371 13.157 19.281 1.00 49.28 79 LYS A N 1
ATOM 665 C CA . LYS A 1 79 ? -10.887 11.843 19.681 1.00 49.28 79 LYS A CA 1
ATOM 666 C C . LYS A 1 79 ? -9.453 11.655 19.210 1.00 49.28 79 LYS A C 1
ATOM 668 O O . LYS A 1 79 ? -9.190 11.286 18.069 1.00 49.28 79 LYS A O 1
ATOM 673 N N . CYS A 1 80 ? -8.522 11.836 20.140 1.00 44.53 80 CYS A N 1
ATOM 674 C CA . CYS A 1 80 ? -7.209 11.227 20.018 1.00 44.53 80 CYS A CA 1
ATOM 675 C C . CYS A 1 80 ? -7.382 9.718 19.828 1.00 44.53 80 CYS A C 1
ATOM 677 O O . CYS A 1 80 ? -8.157 9.089 20.551 1.00 44.53 80 CYS A O 1
ATOM 679 N N . PHE A 1 81 ? -6.627 9.142 18.894 1.00 52.69 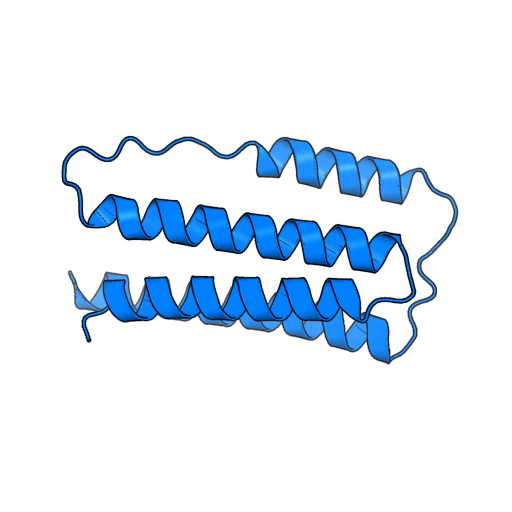81 PHE A N 1
ATOM 680 C CA . PHE A 1 81 ? -6.408 7.704 18.895 1.00 52.69 81 PHE A CA 1
ATOM 681 C C . PHE A 1 81 ? -5.955 7.296 20.292 1.00 52.69 81 PHE A C 1
ATOM 683 O O . PHE A 1 81 ? -4.975 7.840 20.812 1.00 52.69 81 PHE A O 1
ATOM 690 N N . GLU A 1 82 ? -6.643 6.331 20.894 1.00 47.88 82 GLU A N 1
ATOM 691 C CA . GLU A 1 82 ? -6.020 5.568 21.963 1.00 47.88 82 GLU A CA 1
ATOM 692 C C . GLU A 1 82 ? -4.924 4.733 21.299 1.00 47.88 82 GLU A C 1
ATOM 694 O O . GLU A 1 82 ? -5.157 3.692 20.681 1.00 47.88 82 GLU A O 1
ATOM 699 N N . ILE A 1 83 ? -3.710 5.281 21.329 1.00 50.97 83 ILE A N 1
ATOM 700 C CA . ILE A 1 83 ? -2.513 4.568 20.911 1.00 50.97 83 ILE A CA 1
ATOM 701 C C . ILE A 1 83 ? -2.248 3.534 22.001 1.00 50.97 83 ILE A C 1
ATOM 703 O O . ILE A 1 83 ? -1.651 3.838 23.034 1.00 50.97 83 ILE A O 1
ATOM 707 N N . ASP A 1 84 ? -2.735 2.318 21.788 1.00 58.25 84 ASP A N 1
ATOM 708 C CA . ASP A 1 84 ? -2.207 1.151 22.475 1.00 58.25 84 ASP A CA 1
ATOM 709 C C . ASP A 1 84 ? -0.981 0.611 21.718 1.00 58.25 84 ASP A C 1
ATOM 711 O O . ASP A 1 84 ? -0.688 1.015 20.587 1.00 58.25 84 ASP A O 1
ATOM 715 N N . ALA A 1 85 ? -0.225 -0.275 22.367 1.00 59.75 85 ALA A N 1
ATOM 716 C CA . ALA A 1 85 ? 0.997 -0.834 21.789 1.00 59.75 85 ALA A CA 1
ATOM 717 C C . ALA A 1 85 ? 0.738 -1.511 20.430 1.00 59.75 85 ALA A C 1
ATOM 719 O O . ALA A 1 85 ? 1.513 -1.342 19.497 1.00 59.75 85 ALA A O 1
ATOM 720 N N . THR A 1 86 ? -0.396 -2.200 20.287 1.00 62.69 86 THR A N 1
ATOM 721 C CA . THR A 1 86 ? -0.781 -2.887 19.049 1.00 62.69 86 THR A CA 1
ATOM 722 C C . THR A 1 86 ? -1.048 -1.933 17.887 1.00 62.69 86 THR A C 1
ATOM 724 O O . THR A 1 86 ? -0.690 -2.243 16.751 1.00 62.69 86 THR A O 1
ATOM 727 N N . ASN A 1 87 ? -1.639 -0.769 18.155 1.00 62.56 87 ASN A N 1
ATOM 728 C CA . ASN A 1 87 ? -1.905 0.236 17.133 1.00 62.56 87 ASN A CA 1
ATOM 729 C C . ASN A 1 87 ? -0.597 0.871 16.648 1.00 62.56 87 ASN A C 1
ATOM 731 O O . ASN A 1 87 ? -0.387 0.955 15.439 1.00 62.56 87 ASN A O 1
ATOM 735 N N . LEU A 1 88 ? 0.301 1.264 17.564 1.00 68.62 88 LEU A N 1
ATOM 736 C CA . LEU A 1 88 ? 1.600 1.859 17.215 1.00 68.62 88 LEU A CA 1
ATOM 737 C C . LEU A 1 88 ? 2.457 0.907 16.374 1.00 68.62 88 LEU A C 1
ATOM 739 O O . LEU A 1 88 ? 2.959 1.313 15.326 1.00 68.62 88 LEU A O 1
ATOM 743 N N . ASP A 1 89 ? 2.544 -0.357 16.787 1.00 68.31 89 ASP A N 1
ATOM 744 C CA . ASP A 1 89 ? 3.301 -1.385 16.072 1.00 68.31 89 ASP A CA 1
ATOM 745 C C . ASP A 1 89 ? 2.794 -1.549 14.630 1.00 68.31 89 ASP A C 1
ATOM 747 O O . ASP A 1 89 ? 3.582 -1.705 13.697 1.00 68.31 89 ASP A O 1
ATOM 751 N N . ALA A 1 90 ? 1.477 -1.462 14.413 1.00 67.56 90 ALA A N 1
ATOM 752 C CA . ALA A 1 90 ? 0.897 -1.591 13.082 1.00 67.56 90 ALA A CA 1
ATOM 753 C C . ALA A 1 90 ? 1.229 -0.396 12.167 1.00 67.56 90 ALA A C 1
ATOM 755 O O . ALA A 1 90 ? 1.475 -0.589 10.972 1.00 67.56 90 ALA A O 1
ATOM 756 N N . TYR A 1 91 ? 1.289 0.824 12.715 1.00 71.88 91 TYR A N 1
ATOM 757 C CA . TYR A 1 91 ? 1.729 2.012 11.975 1.00 71.88 91 TYR A CA 1
ATOM 758 C C . TYR A 1 91 ? 3.220 1.968 11.647 1.00 71.88 91 TYR A C 1
ATOM 760 O O . TYR A 1 91 ? 3.603 2.241 10.508 1.00 71.88 91 TYR A O 1
ATOM 768 N N . GLU A 1 92 ? 4.063 1.628 12.624 1.00 78.38 92 GLU A N 1
ATOM 769 C CA . GLU A 1 92 ? 5.505 1.492 12.408 1.00 78.38 92 GLU A CA 1
ATOM 770 C C . GLU A 1 92 ? 5.794 0.429 11.349 1.00 78.38 92 GLU A C 1
ATOM 772 O O . GLU A 1 92 ? 6.600 0.659 10.446 1.00 78.38 92 GLU A O 1
ATOM 777 N N . HIS A 1 93 ? 5.065 -0.687 11.394 1.00 75.19 93 HIS A N 1
ATOM 778 C CA . HIS A 1 93 ? 5.182 -1.741 10.399 1.00 75.19 93 HIS A CA 1
ATOM 779 C C . HIS A 1 93 ? 4.771 -1.274 8.999 1.00 75.19 93 HIS A C 1
ATOM 781 O O . HIS A 1 93 ? 5.513 -1.509 8.049 1.00 75.19 93 HIS A O 1
ATOM 787 N N . ALA A 1 94 ? 3.641 -0.568 8.857 1.00 74.50 94 ALA A N 1
ATOM 788 C CA . ALA A 1 94 ? 3.220 -0.020 7.566 1.00 74.50 94 ALA A CA 1
ATOM 789 C C . ALA A 1 94 ? 4.278 0.935 6.984 1.00 74.50 94 ALA A C 1
ATOM 791 O O . ALA A 1 94 ? 4.652 0.821 5.820 1.00 74.50 94 ALA A O 1
ATOM 792 N N . VAL A 1 95 ? 4.833 1.830 7.810 1.00 81.38 95 VAL A N 1
ATOM 793 C CA . VAL A 1 95 ? 5.901 2.751 7.389 1.00 81.38 95 VAL A CA 1
ATOM 794 C C . VAL A 1 95 ? 7.162 2.002 6.957 1.00 81.38 95 VAL A C 1
ATOM 796 O O . VAL A 1 95 ? 7.814 2.413 5.995 1.00 81.38 95 VAL A O 1
ATOM 799 N N . GLU A 1 96 ? 7.535 0.934 7.659 1.00 83.44 96 GLU A N 1
ATOM 800 C CA . GLU A 1 96 ? 8.715 0.149 7.303 1.00 83.44 96 GLU A CA 1
ATOM 801 C C . GLU A 1 96 ? 8.522 -0.595 5.978 1.00 83.44 96 GLU A C 1
ATOM 803 O O . GLU A 1 96 ? 9.391 -0.509 5.111 1.00 83.44 96 GLU A O 1
ATOM 808 N N . MET A 1 97 ? 7.358 -1.216 5.756 1.00 70.94 97 MET A N 1
ATOM 809 C CA . MET A 1 97 ? 7.055 -1.891 4.486 1.00 70.94 97 MET A CA 1
ATOM 810 C C . MET A 1 97 ? 7.113 -0.933 3.286 1.00 70.94 97 MET A C 1
ATOM 812 O O . MET A 1 97 ? 7.671 -1.272 2.240 1.00 70.94 97 MET A O 1
ATOM 816 N N . GLU A 1 98 ? 6.598 0.289 3.439 1.00 80.38 98 GLU A N 1
ATOM 817 C CA . GLU A 1 98 ? 6.665 1.318 2.393 1.00 80.38 98 GLU A CA 1
ATOM 818 C C . GLU A 1 98 ? 8.115 1.729 2.090 1.00 80.38 98 GLU A C 1
ATOM 820 O O . GLU A 1 98 ? 8.519 1.850 0.929 1.00 80.38 98 GLU A O 1
ATOM 825 N N . LYS A 1 99 ? 8.948 1.902 3.125 1.00 85.38 99 LYS A N 1
ATOM 826 C CA . LYS A 1 99 ? 10.377 2.213 2.949 1.00 85.38 99 LYS A CA 1
ATOM 827 C C . LYS A 1 99 ? 11.127 1.084 2.251 1.00 85.38 99 LYS A C 1
ATOM 829 O O . LYS A 1 99 ? 11.958 1.364 1.381 1.00 85.38 99 LYS A O 1
ATOM 834 N N . GLU A 1 100 ? 10.864 -0.165 2.627 1.00 78.19 100 GLU A N 1
ATOM 835 C CA . GLU A 1 100 ? 11.469 -1.337 1.992 1.00 78.19 100 GLU A CA 1
ATOM 836 C C . GLU A 1 100 ? 11.088 -1.421 0.511 1.00 78.19 100 GLU A C 1
ATOM 838 O O . GLU A 1 100 ? 11.965 -1.621 -0.335 1.00 78.19 100 GLU A O 1
ATOM 843 N N . SER A 1 101 ? 9.819 -1.163 0.186 1.00 71.19 101 SER A N 1
ATOM 844 C CA . SER A 1 101 ? 9.318 -1.122 -1.193 1.00 71.19 101 SER A CA 1
ATOM 845 C C . SER A 1 101 ? 9.999 -0.018 -2.009 1.00 71.19 101 SER A C 1
ATOM 847 O O . SER A 1 101 ? 10.543 -0.282 -3.083 1.00 71.19 101 SER A O 1
ATOM 849 N N . ILE A 1 102 ? 10.098 1.204 -1.469 1.00 84.12 102 ILE A N 1
ATOM 850 C CA . ILE A 1 102 ? 10.824 2.318 -2.109 1.00 84.12 102 ILE A CA 1
ATOM 851 C C . ILE A 1 102 ? 12.284 1.947 -2.379 1.00 84.12 102 ILE A C 1
ATOM 853 O O . ILE A 1 102 ? 12.789 2.167 -3.484 1.00 84.12 102 ILE A O 1
ATOM 857 N N . LYS A 1 103 ? 12.979 1.396 -1.376 1.00 84.81 103 LYS A N 1
ATOM 858 C CA . LYS A 1 103 ? 14.384 1.000 -1.506 1.00 84.81 103 LYS A 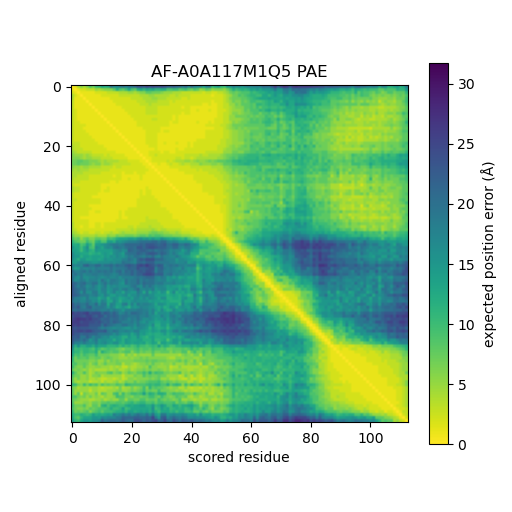CA 1
ATOM 859 C C . LYS A 1 103 ? 14.557 -0.032 -2.617 1.00 84.81 103 LYS A C 1
ATOM 861 O O . LYS A 1 103 ? 15.415 0.149 -3.479 1.00 84.81 103 LYS A O 1
ATOM 866 N N . LEU A 1 104 ? 13.714 -1.063 -2.629 1.00 77.81 104 LEU A N 1
ATOM 867 C CA . LEU A 1 104 ? 13.730 -2.102 -3.652 1.00 77.81 104 LEU A CA 1
ATOM 868 C C . LEU A 1 104 ? 13.569 -1.512 -5.061 1.00 77.81 104 LEU A C 1
ATOM 870 O O . LEU A 1 104 ? 14.346 -1.848 -5.956 1.00 77.81 104 LEU A O 1
ATOM 874 N N . TYR A 1 105 ? 12.594 -0.621 -5.263 1.00 77.56 105 TYR A N 1
ATOM 875 C CA . TYR A 1 105 ? 12.348 -0.002 -6.569 1.00 77.56 105 TYR A CA 1
ATOM 876 C C . TYR A 1 105 ? 13.515 0.866 -7.035 1.00 77.56 105 TYR A C 1
ATOM 878 O O . TYR A 1 105 ? 13.900 0.805 -8.205 1.00 77.56 105 TYR A O 1
ATOM 886 N N . LEU A 1 106 ? 14.121 1.631 -6.125 1.00 83.06 106 LEU A N 1
ATOM 887 C CA . LEU A 1 106 ? 15.302 2.434 -6.434 1.00 83.06 106 LEU A CA 1
ATOM 888 C C . LEU A 1 106 ? 16.515 1.569 -6.788 1.00 83.06 106 LEU A C 1
ATOM 890 O O . LEU A 1 106 ? 17.246 1.912 -7.718 1.00 83.06 106 LEU A O 1
ATOM 894 N N . ASP A 1 107 ? 16.729 0.464 -6.075 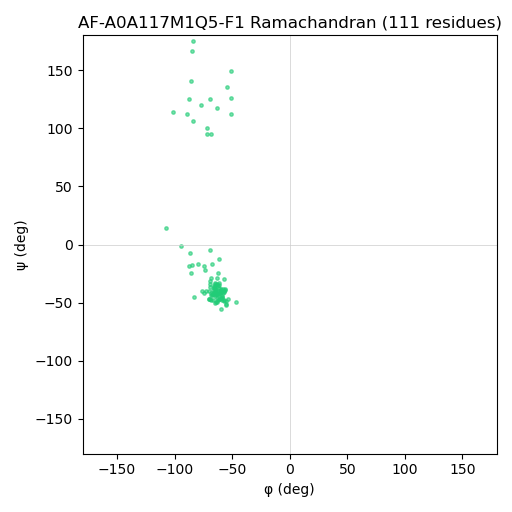1.00 82.50 107 ASP A N 1
ATOM 895 C CA . ASP A 1 107 ? 17.836 -0.454 -6.342 1.00 82.50 107 ASP A CA 1
ATOM 896 C C . ASP A 1 107 ? 17.660 -1.144 -7.701 1.00 82.50 107 ASP A C 1
ATOM 898 O O . ASP A 1 107 ? 18.607 -1.197 -8.486 1.00 82.50 107 ASP A O 1
ATOM 902 N N . GLN A 1 108 ? 16.443 -1.590 -8.037 1.00 74.88 108 GLN A N 1
ATOM 903 C CA . GLN A 1 108 ? 16.183 -2.188 -9.349 1.00 74.88 108 GLN A CA 1
ATOM 904 C C . GLN A 1 108 ? 16.318 -1.191 -10.493 1.00 74.88 108 GLN A C 1
ATOM 906 O O . GLN A 1 108 ? 16.945 -1.516 -11.498 1.00 74.88 108 GLN A O 1
ATOM 911 N N . ALA A 1 109 ? 15.825 0.041 -10.331 1.00 75.31 109 ALA A N 1
ATOM 912 C CA . ALA A 1 109 ? 15.982 1.078 -11.348 1.00 75.31 109 ALA A CA 1
ATOM 913 C C . ALA A 1 109 ? 17.461 1.325 -11.699 1.00 75.31 109 ALA A C 1
ATOM 915 O O . ALA A 1 109 ? 17.790 1.481 -12.876 1.00 75.31 109 ALA A O 1
ATOM 916 N N . ARG A 1 110 ? 18.358 1.298 -10.700 1.00 77.38 110 ARG A N 1
ATOM 917 C CA . ARG A 1 110 ? 19.812 1.452 -10.897 1.00 77.38 110 ARG A CA 1
ATOM 918 C C . ARG A 1 110 ? 20.460 0.282 -11.633 1.00 77.38 110 ARG A C 1
ATOM 920 O O . ARG A 1 110 ? 21.472 0.501 -12.282 1.00 77.38 110 ARG A O 1
ATOM 927 N N . LEU A 1 111 ? 19.918 -0.932 -11.522 1.00 69.00 111 LEU A N 1
ATOM 928 C CA . LEU A 1 111 ? 20.449 -2.126 -12.195 1.00 69.00 111 LEU A CA 1
ATOM 929 C C . LEU A 1 111 ? 20.049 -2.209 -13.677 1.00 69.00 111 LEU A C 1
ATOM 931 O O . LEU A 1 111 ? 20.651 -2.966 -14.435 1.00 69.00 111 LEU A O 1
ATOM 935 N N . THR A 1 112 ? 19.035 -1.446 -14.084 1.00 58.28 112 THR A N 1
ATOM 936 C CA . THR A 1 112 ? 18.553 -1.341 -15.474 1.00 58.28 112 THR A CA 1
ATOM 937 C C . THR A 1 112 ? 19.153 -0.177 -16.278 1.00 58.28 112 THR A C 1
ATOM 939 O O . THR A 1 112 ? 18.808 -0.043 -17.454 1.00 58.28 112 THR A O 1
ATOM 942 N N . LEU A 1 113 ? 20.021 0.648 -15.675 1.00 50.38 113 LEU A N 1
ATOM 943 C CA . LEU A 1 113 ? 20.781 1.735 -16.322 1.00 50.38 113 LEU A CA 1
ATOM 944 C C . LEU A 1 113 ? 22.209 1.289 -16.655 1.00 50.38 113 LEU A C 1
ATOM 946 O O . LEU A 1 113 ? 22.693 1.690 -17.737 1.00 50.38 113 LEU A O 1
#

Foldseek 3Di:
DDLLVVLLVLLVVQLVVLCVQLVVDPDPLSNVVSPVSSVVSVLSNVVSVLVVPPPRDDDDDCCVVVVVVSVVVVVVPPDDPPDDVVNVVVVVVVVVSVVVSVVSVVVVVVVVD

InterPro domains:
  IPR003251 Rubrerythrin, diiron-binding domain [PF02915] (4-109)
  IPR009078 Ferritin-like superfamily [SSF47240] (2-111)
  IPR012347 Ferritin-like [G3DSA:1.20.1260.10] (1-112)

Organism: NCBI:txid1184387

pLDDT: mean 72.89, std 14.16, range [44.53, 93.12]

Secondary structure (DSSP, 8-state):
--HHHHHHHHHHHHHHHHHHHHHH--SHHHHHHHHHHHHHHHHHHHHHHHTTSTT------SHHHHHHHHHHHHTTS-------HHHHHHHHHHHHHHHHHHHHHHHHHHHT-